Protein AF-A0A8S3K054-F1 (afdb_monomer_lite)

Structure (mmCIF, N/CA/C/O backbone):
data_AF-A0A8S3K054-F1
#
_entry.id   AF-A0A8S3K054-F1
#
loop_
_atom_site.group_PDB
_atom_site.id
_atom_site.type_symbol
_atom_site.label_atom_id
_atom_site.label_alt_id
_atom_site.label_comp_id
_atom_site.label_asym_id
_atom_site.label_entity_id
_atom_site.label_seq_id
_atom_site.pdbx_PDB_ins_code
_atom_site.Cartn_x
_atom_site.Cartn_y
_atom_site.Cartn_z
_atom_site.occupancy
_atom_site.B_iso_or_equiv
_atom_site.auth_seq_id
_atom_site.auth_comp_id
_atom_site.auth_asym_id
_atom_site.auth_atom_id
_atom_site.pdbx_PDB_model_num
ATOM 1 N N . GLU A 1 1 ? 19.000 8.849 -36.269 1.00 40.69 1 GLU A N 1
ATOM 2 C CA . GLU A 1 1 ? 19.300 8.884 -34.824 1.00 40.69 1 GLU A CA 1
ATOM 3 C C . GLU A 1 1 ? 20.360 7.829 -34.541 1.00 40.69 1 GLU A C 1
ATOM 5 O O . GLU A 1 1 ? 20.133 6.663 -34.833 1.00 40.69 1 GLU A O 1
ATOM 10 N N . GLN A 1 2 ? 21.563 8.241 -34.136 1.00 37.66 2 GLN A N 1
ATOM 11 C CA . GLN A 1 2 ? 22.670 7.322 -33.853 1.00 37.66 2 GLN A CA 1
ATOM 12 C C . GLN A 1 2 ? 22.457 6.707 -32.465 1.00 37.66 2 GLN A C 1
ATOM 14 O O . GLN A 1 2 ? 22.445 7.426 -31.469 1.00 37.66 2 GLN A O 1
ATOM 19 N N . GLN A 1 3 ? 22.270 5.387 -32.402 1.00 44.66 3 GLN A N 1
ATOM 20 C CA . GLN A 1 3 ? 22.332 4.636 -31.148 1.00 44.66 3 GLN A CA 1
ATOM 21 C C . GLN A 1 3 ? 23.780 4.642 -30.645 1.00 44.66 3 GLN A C 1
ATOM 23 O O . GLN A 1 3 ? 24.680 4.141 -31.318 1.00 44.66 3 GLN A O 1
ATOM 28 N N . LEU A 1 4 ? 23.997 5.239 -29.474 1.00 41.62 4 LEU A N 1
ATOM 29 C CA . LEU A 1 4 ? 25.263 5.148 -28.749 1.00 41.62 4 LEU A CA 1
ATOM 30 C C . LEU A 1 4 ? 25.490 3.698 -28.267 1.00 41.62 4 LEU A C 1
ATOM 32 O O . LEU A 1 4 ? 24.518 3.027 -27.909 1.00 41.62 4 LEU A O 1
ATOM 36 N N . PRO A 1 5 ? 26.740 3.195 -28.237 1.00 41.44 5 PRO A N 1
ATOM 37 C CA . PRO A 1 5 ? 27.031 1.819 -27.838 1.00 41.44 5 PRO A CA 1
ATOM 38 C C . PRO A 1 5 ? 26.715 1.573 -26.353 1.00 41.44 5 PRO A C 1
ATOM 40 O O . PRO A 1 5 ? 27.110 2.357 -25.490 1.00 41.44 5 PRO A O 1
ATOM 43 N N . LEU A 1 6 ? 26.066 0.440 -26.056 1.00 50.28 6 LEU A N 1
ATOM 44 C CA . LEU A 1 6 ? 25.665 -0.035 -24.716 1.00 50.28 6 LEU A CA 1
ATOM 45 C C . LEU A 1 6 ? 26.801 -0.114 -23.670 1.00 50.28 6 LEU A C 1
ATOM 47 O O . LEU A 1 6 ? 26.528 -0.211 -22.475 1.00 50.28 6 LEU A O 1
ATOM 51 N N . GLU A 1 7 ? 28.066 -0.064 -24.084 1.00 48.53 7 GLU A N 1
ATOM 52 C CA . GLU A 1 7 ? 29.225 -0.273 -23.206 1.00 48.53 7 GLU A CA 1
ATOM 53 C C . GLU A 1 7 ? 29.551 0.927 -22.298 1.00 48.53 7 GLU A C 1
ATOM 55 O O . GLU A 1 7 ? 30.212 0.767 -21.272 1.00 48.53 7 GLU A O 1
ATOM 60 N N . GLN A 1 8 ? 29.066 2.134 -22.610 1.00 49.12 8 GLN A N 1
ATOM 61 C CA . GLN A 1 8 ? 29.479 3.344 -21.883 1.00 49.12 8 GLN A CA 1
ATOM 62 C C . GLN A 1 8 ? 28.831 3.509 -20.494 1.00 49.12 8 GLN A C 1
ATOM 64 O O . GLN A 1 8 ? 29.392 4.202 -19.646 1.00 49.12 8 GLN A O 1
ATOM 69 N N . HIS A 1 9 ? 27.718 2.826 -20.198 1.00 50.69 9 HIS A N 1
ATOM 70 C CA . HIS A 1 9 ? 27.023 2.958 -18.905 1.00 50.69 9 HIS A CA 1
ATOM 71 C C . HIS A 1 9 ? 27.482 1.966 -17.819 1.00 50.69 9 HIS A C 1
ATOM 73 O O . HIS A 1 9 ? 27.098 2.111 -16.656 1.00 50.69 9 HIS A O 1
ATOM 79 N N . GLN A 1 10 ? 28.322 0.975 -18.147 1.00 52.91 10 GLN A N 1
ATOM 80 C CA . GLN A 1 10 ? 28.737 -0.067 -17.191 1.00 52.91 10 GLN A CA 1
ATOM 81 C C . GLN A 1 10 ? 29.781 0.411 -16.166 1.00 52.91 10 GLN A C 1
ATOM 83 O O . GLN A 1 10 ? 29.907 -0.179 -15.090 1.00 52.91 10 GLN A O 1
ATOM 88 N N . ASN A 1 11 ? 30.491 1.504 -16.468 1.00 58.66 11 ASN A N 1
ATOM 89 C CA . ASN A 1 11 ? 31.535 2.077 -15.609 1.00 58.66 11 ASN A CA 1
ATOM 90 C C . ASN A 1 11 ? 31.065 3.262 -14.752 1.00 58.66 11 ASN A C 1
ATOM 92 O O . ASN A 1 11 ? 31.847 3.834 -13.991 1.00 58.66 11 ASN A O 1
ATOM 96 N N . GLU A 1 12 ? 29.793 3.644 -14.845 1.00 67.50 12 GLU A N 1
ATOM 97 C CA . GLU A 1 12 ? 29.246 4.692 -13.990 1.00 67.50 12 GLU A CA 1
ATOM 98 C C . GLU A 1 12 ? 29.154 4.206 -12.542 1.00 67.50 12 GLU A C 1
ATOM 100 O O . GLU A 1 12 ? 28.719 3.087 -12.268 1.00 67.50 12 GLU A O 1
ATOM 105 N N . LYS A 1 13 ? 29.542 5.056 -11.589 1.00 66.31 13 LYS A N 1
ATOM 106 C CA . LYS A 1 13 ? 29.351 4.778 -10.163 1.00 66.31 13 LYS A CA 1
ATOM 107 C C . LYS A 1 13 ? 27.927 5.152 -9.748 1.00 66.31 13 LYS A C 1
ATOM 109 O O . LYS A 1 13 ? 27.384 6.161 -10.191 1.00 66.31 13 LYS A O 1
ATOM 114 N N . CYS A 1 14 ? 27.302 4.339 -8.902 1.00 72.75 14 CYS A N 1
ATOM 115 C CA . CYS A 1 14 ? 26.023 4.667 -8.284 1.00 72.75 14 CYS A CA 1
ATOM 116 C C . CYS A 1 14 ? 26.195 5.767 -7.219 1.00 72.75 14 CYS A C 1
ATOM 118 O O . CYS A 1 14 ? 27.316 6.123 -6.853 1.00 72.75 14 CYS A O 1
ATOM 120 N N . GLY A 1 15 ? 25.084 6.259 -6.658 1.00 63.34 15 GLY A N 1
ATOM 121 C CA . GLY A 1 15 ? 25.093 7.257 -5.574 1.00 63.34 15 GLY A CA 1
ATOM 122 C C . GLY A 1 15 ? 25.826 6.826 -4.292 1.00 63.34 15 GLY A C 1
ATOM 123 O O . GLY A 1 15 ? 26.066 7.655 -3.425 1.00 63.34 15 GLY A O 1
ATOM 124 N N . TYR A 1 16 ? 26.227 5.553 -4.189 1.00 59.91 16 TYR A N 1
ATOM 125 C CA . TYR A 1 16 ? 27.044 4.998 -3.103 1.00 59.91 16 TYR A CA 1
ATOM 126 C C . TYR A 1 16 ? 28.516 4.775 -3.503 1.00 59.91 16 TYR A C 1
ATOM 128 O O . TYR A 1 16 ? 29.249 4.075 -2.808 1.00 59.91 16 TYR A O 1
ATOM 136 N N . GLY A 1 17 ? 28.958 5.308 -4.649 1.00 58.91 17 GLY A N 1
ATOM 137 C CA . GLY A 1 17 ? 30.354 5.254 -5.099 1.00 58.91 17 GLY A CA 1
ATOM 138 C C . GLY A 1 17 ? 30.834 3.893 -5.621 1.00 58.91 17 GLY A C 1
ATOM 139 O O . GLY A 1 17 ? 32.017 3.746 -5.931 1.00 58.91 17 GLY A O 1
ATOM 140 N N . ARG A 1 18 ? 29.941 2.905 -5.743 1.00 63.09 18 ARG A N 1
ATOM 141 C CA . ARG A 1 18 ? 30.231 1.570 -6.294 1.00 63.09 18 ARG A CA 1
ATOM 142 C C . ARG A 1 18 ? 29.881 1.517 -7.779 1.00 63.09 18 ARG A C 1
ATOM 144 O O . ARG A 1 18 ? 29.013 2.267 -8.214 1.00 63.09 18 ARG A O 1
ATOM 151 N N . LEU A 1 19 ? 30.537 0.659 -8.557 1.00 67.94 19 LEU A N 1
ATOM 152 C CA . LEU A 1 19 ? 30.241 0.521 -9.988 1.00 67.94 19 LEU A CA 1
ATOM 153 C C . LEU A 1 19 ? 28.791 0.053 -10.182 1.00 67.94 19 LEU A C 1
ATOM 155 O O . LEU A 1 19 ? 28.319 -0.838 -9.481 1.00 67.94 19 LEU A O 1
ATOM 159 N N . LYS A 1 20 ? 28.057 0.640 -11.130 1.00 63.22 20 LYS A N 1
ATOM 160 C CA . LYS A 1 20 ? 26.691 0.194 -11.441 1.00 63.22 20 LYS A CA 1
ATOM 161 C C . LYS A 1 20 ? 26.678 -1.276 -11.862 1.00 63.22 20 LYS A C 1
ATOM 163 O O . LYS A 1 20 ? 25.784 -1.999 -11.440 1.00 63.22 20 LYS A O 1
ATOM 168 N N . SER A 1 21 ? 27.710 -1.730 -12.573 1.00 61.38 21 SER A N 1
ATOM 169 C CA . SER A 1 21 ? 27.923 -3.138 -12.930 1.00 61.38 21 SER A CA 1
ATOM 170 C C . SER A 1 21 ? 28.140 -4.073 -11.734 1.00 61.38 21 SER A C 1
ATOM 172 O O . SER A 1 21 ? 27.861 -5.260 -11.841 1.00 61.38 21 SER A O 1
ATOM 174 N N . SER A 1 22 ? 28.581 -3.578 -10.568 1.00 58.59 22 SER A N 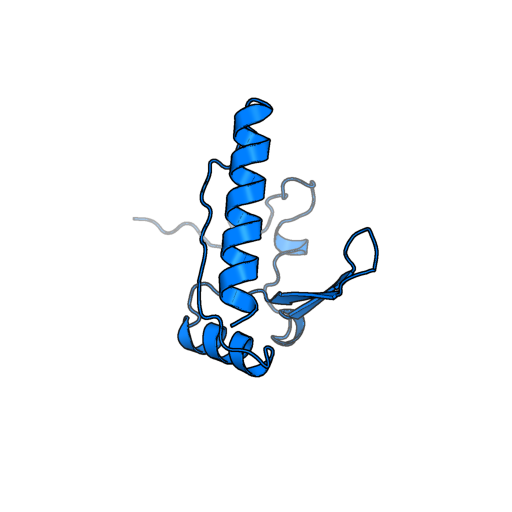1
ATOM 175 C CA . SER A 1 22 ? 28.779 -4.428 -9.382 1.00 58.59 22 SER A CA 1
ATOM 176 C C . SER A 1 22 ? 27.491 -4.705 -8.601 1.00 58.59 22 SER A C 1
ATOM 178 O O . SER A 1 22 ? 27.507 -5.494 -7.657 1.00 58.59 22 SER A O 1
ATOM 180 N N . HIS A 1 23 ? 26.383 -4.046 -8.959 1.00 57.22 23 HIS A N 1
ATOM 181 C CA . HIS A 1 23 ? 25.057 -4.251 -8.359 1.00 57.22 23 HIS A CA 1
ATOM 182 C C . HIS A 1 23 ? 23.927 -4.323 -9.391 1.00 57.22 23 HIS A C 1
ATOM 184 O O . HIS A 1 23 ? 22.759 -4.420 -9.003 1.00 57.22 23 HIS A O 1
ATOM 190 N N . SER A 1 24 ? 24.234 -4.256 -10.689 1.00 55.78 24 SER A N 1
ATOM 191 C CA . SER A 1 24 ? 23.264 -4.612 -11.711 1.00 55.78 24 SER A CA 1
ATOM 192 C C . SER A 1 24 ? 23.022 -6.111 -11.575 1.00 55.78 24 SER A C 1
ATOM 194 O O . SER A 1 24 ? 23.932 -6.931 -11.611 1.00 55.78 24 SER A O 1
ATOM 196 N N . TYR A 1 25 ? 21.765 -6.480 -11.355 1.00 56.59 25 TYR A N 1
ATOM 197 C CA . TYR A 1 25 ? 21.332 -7.874 -11.229 1.00 56.59 25 TYR A CA 1
ATOM 198 C C . TYR A 1 25 ? 21.267 -8.564 -12.607 1.00 56.59 25 TYR A C 1
ATOM 200 O O . TYR A 1 25 ? 20.466 -9.474 -12.815 1.00 56.59 25 TYR A O 1
ATOM 208 N N . GLU A 1 26 ? 22.065 -8.108 -13.574 1.00 51.91 26 GLU A N 1
ATOM 209 C CA . GLU A 1 26 ? 22.145 -8.722 -14.894 1.00 51.91 26 GLU A CA 1
ATOM 210 C C . GLU A 1 26 ? 22.812 -10.096 -14.742 1.00 51.91 26 GLU A C 1
ATOM 212 O O . GLU A 1 26 ? 24.001 -10.197 -14.458 1.00 51.91 26 GLU A O 1
ATOM 217 N N . GLY A 1 27 ? 22.017 -11.164 -14.869 1.00 53.22 27 GLY A N 1
ATOM 218 C CA . GLY A 1 27 ? 22.499 -12.550 -14.841 1.00 53.22 27 GLY A CA 1
ATOM 219 C C . GLY A 1 27 ? 22.273 -13.335 -13.542 1.00 53.22 27 GLY A C 1
ATOM 220 O O . GLY A 1 27 ? 22.697 -14.486 -13.468 1.00 53.22 27 GLY A O 1
ATOM 221 N N . GLN A 1 28 ? 21.593 -12.781 -12.529 1.00 53.97 28 GLN A N 1
ATOM 222 C CA . GLN A 1 28 ? 21.210 -13.559 -11.336 1.00 53.97 28 GLN A CA 1
ATOM 223 C C . GLN A 1 28 ? 20.056 -14.538 -11.657 1.00 53.97 28 GLN A C 1
ATOM 225 O O . GLN A 1 28 ? 19.164 -14.206 -12.446 1.00 53.97 28 GLN A O 1
ATOM 230 N N . PRO A 1 29 ? 20.030 -15.746 -11.058 1.00 52.16 29 PRO A N 1
ATOM 231 C CA . PRO A 1 29 ? 18.937 -16.694 -11.249 1.00 52.16 29 PRO A CA 1
ATOM 232 C C . PRO A 1 29 ? 17.605 -16.096 -10.770 1.00 52.16 29 PRO A C 1
ATOM 234 O O . PRO A 1 29 ? 17.544 -15.421 -9.742 1.00 52.16 29 PRO A O 1
ATOM 237 N N . LYS A 1 30 ? 16.515 -16.388 -11.498 1.00 53.88 30 LYS A N 1
ATOM 238 C CA . LYS A 1 30 ? 15.154 -15.855 -11.257 1.00 53.88 30 LYS A CA 1
ATOM 239 C C . LYS A 1 30 ? 14.649 -16.011 -9.810 1.00 53.88 30 LYS A C 1
ATOM 241 O O . LYS A 1 30 ? 13.739 -15.295 -9.406 1.00 53.88 30 LYS A O 1
ATOM 246 N N . SER A 1 31 ? 15.228 -16.926 -9.031 1.00 50.28 31 SER A N 1
ATOM 247 C CA . SER A 1 31 ? 14.861 -17.220 -7.643 1.00 50.28 31 SER A CA 1
ATOM 248 C C . SER A 1 31 ? 15.259 -16.147 -6.619 1.00 50.28 31 SER A C 1
ATOM 250 O O . SER A 1 31 ? 14.829 -16.244 -5.475 1.00 50.28 31 SER A O 1
ATOM 252 N N . GLN A 1 32 ? 16.037 -15.121 -6.989 1.00 56.06 32 GLN A N 1
ATOM 253 C CA . GLN A 1 32 ? 16.446 -14.043 -6.067 1.00 56.06 32 GLN A CA 1
ATOM 254 C C . GLN A 1 32 ? 15.491 -12.836 -6.011 1.00 56.06 32 GLN A C 1
ATOM 256 O O . GLN A 1 32 ? 15.774 -11.854 -5.329 1.00 56.06 32 GLN A O 1
ATOM 261 N N . ASN A 1 33 ? 14.351 -12.887 -6.704 1.00 60.41 33 ASN A N 1
ATOM 262 C CA . ASN A 1 33 ? 13.385 -11.780 -6.747 1.00 60.41 33 ASN A CA 1
ATOM 263 C C . ASN A 1 33 ? 12.379 -11.767 -5.580 1.00 60.41 33 ASN A C 1
ATOM 265 O O . ASN A 1 33 ? 11.466 -10.943 -5.568 1.00 60.41 33 ASN A O 1
ATOM 269 N N . PHE A 1 34 ? 12.540 -12.662 -4.606 1.00 57.44 34 PHE A N 1
ATOM 270 C CA . PHE A 1 34 ? 11.693 -12.788 -3.422 1.00 57.44 34 PHE A CA 1
ATOM 271 C C . PHE A 1 34 ? 12.555 -12.720 -2.160 1.00 57.44 34 PHE A C 1
ATOM 273 O O . PHE A 1 34 ? 13.633 -13.315 -2.107 1.00 57.44 34 PHE A O 1
ATOM 280 N N . GLY A 1 35 ? 12.064 -12.029 -1.134 1.00 62.75 35 GLY A N 1
ATOM 281 C CA . GLY A 1 35 ? 12.681 -12.057 0.183 1.00 62.75 35 GLY A CA 1
ATOM 282 C C . GLY A 1 35 ? 11.710 -11.702 1.304 1.00 62.75 35 GLY A C 1
ATOM 283 O O . GLY A 1 35 ? 10.559 -11.317 1.086 1.00 62.75 35 GLY A O 1
ATOM 284 N N . ILE A 1 36 ? 12.208 -11.848 2.528 1.00 62.78 36 ILE A N 1
ATOM 285 C CA . ILE A 1 36 ? 11.480 -11.587 3.768 1.00 62.78 36 ILE A CA 1
ATOM 286 C C . ILE A 1 36 ? 12.334 -10.642 4.612 1.00 62.78 36 ILE A C 1
ATOM 288 O O . ILE A 1 36 ? 13.526 -10.891 4.794 1.00 62.78 36 ILE A O 1
ATOM 292 N N . PHE A 1 37 ? 11.725 -9.580 5.133 1.00 63.16 37 PHE A N 1
ATOM 293 C CA . PHE A 1 37 ? 12.347 -8.701 6.121 1.00 63.16 37 PHE A CA 1
ATOM 294 C C . PHE A 1 37 ? 11.527 -8.691 7.413 1.00 63.16 37 PHE A C 1
ATOM 296 O O . PHE A 1 37 ? 10.297 -8.789 7.390 1.00 63.16 37 PHE A O 1
ATOM 303 N N . TYR A 1 38 ? 12.226 -8.542 8.536 1.00 53.81 38 TYR A 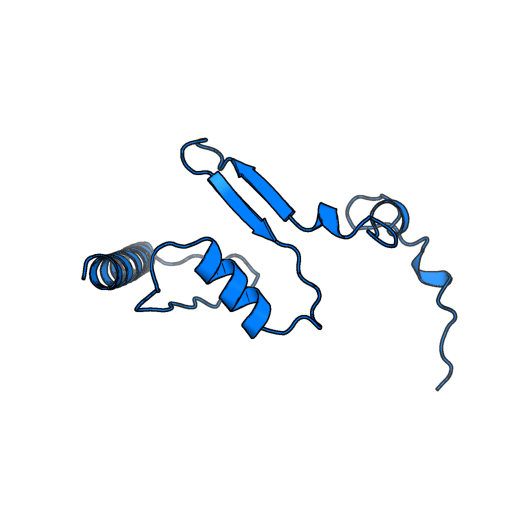N 1
ATOM 304 C CA . TYR A 1 38 ? 11.621 -8.209 9.820 1.00 53.81 38 TYR A CA 1
ATOM 305 C C . TYR A 1 38 ? 11.509 -6.689 9.918 1.00 53.81 38 TYR A C 1
ATOM 307 O O . TYR A 1 38 ? 12.458 -5.971 9.589 1.00 53.81 38 TYR A O 1
ATOM 315 N N . ASN A 1 39 ? 10.352 -6.192 10.352 1.00 60.09 39 ASN A N 1
ATOM 316 C CA . ASN A 1 39 ? 10.230 -4.786 10.727 1.00 60.09 39 ASN A CA 1
ATOM 317 C C . ASN A 1 39 ? 11.096 -4.498 11.973 1.00 60.09 39 ASN A C 1
ATOM 319 O O . ASN A 1 39 ? 11.505 -5.421 12.674 1.00 60.09 39 ASN A O 1
ATOM 323 N N . GLN A 1 40 ? 11.379 -3.218 12.249 1.00 56.44 40 GLN A N 1
ATOM 324 C CA . GLN A 1 40 ? 12.246 -2.774 13.360 1.00 56.44 40 GLN A CA 1
ATOM 325 C C . GLN A 1 40 ? 11.842 -3.299 14.747 1.00 56.44 40 GLN A C 1
ATOM 327 O O . GLN A 1 40 ? 12.673 -3.324 15.648 1.00 56.44 40 GLN A O 1
ATOM 332 N N . ASP A 1 41 ? 10.583 -3.686 14.926 1.00 62.19 41 ASP A N 1
ATOM 333 C CA . ASP A 1 41 ? 10.022 -4.204 16.170 1.00 62.19 41 ASP A CA 1
ATOM 334 C C . ASP A 1 41 ? 9.890 -5.739 16.188 1.00 62.19 41 ASP A C 1
ATOM 336 O O . ASP A 1 41 ? 9.329 -6.283 17.134 1.00 62.19 41 ASP A O 1
ATOM 340 N N . GLU A 1 42 ? 10.352 -6.428 15.132 1.00 58.56 42 GLU A N 1
ATOM 341 C CA . GLU A 1 42 ? 10.285 -7.884 14.896 1.00 58.56 42 GLU A CA 1
ATOM 342 C C . GLU A 1 42 ? 8.882 -8.513 15.020 1.00 58.56 42 GLU A C 1
ATOM 344 O O . GLU A 1 42 ? 8.715 -9.725 14.886 1.00 58.56 42 GLU A O 1
ATOM 349 N N . SER A 1 43 ? 7.841 -7.700 15.210 1.00 67.31 43 SER A N 1
ATOM 350 C CA . SER A 1 43 ? 6.491 -8.170 15.524 1.00 67.31 43 SER A CA 1
ATOM 351 C C . SER A 1 43 ? 5.737 -8.663 14.288 1.00 67.31 43 SER A C 1
ATOM 353 O O . SER A 1 43 ? 4.749 -9.394 14.400 1.00 67.31 43 SER A O 1
ATOM 355 N N . ARG A 1 44 ? 6.186 -8.257 13.091 1.00 69.88 44 ARG A N 1
ATOM 356 C CA . ARG A 1 44 ? 5.543 -8.573 11.811 1.00 69.88 44 ARG A CA 1
ATOM 357 C C . ARG A 1 44 ? 6.570 -8.887 10.728 1.00 69.88 44 ARG A C 1
ATOM 359 O O . ARG A 1 44 ? 7.459 -8.085 10.438 1.00 69.88 44 ARG A O 1
ATOM 366 N N . LEU A 1 45 ? 6.391 -10.050 10.106 1.00 79.50 45 LEU A N 1
ATOM 367 C CA . LEU A 1 45 ? 7.094 -10.455 8.893 1.00 79.50 45 LEU A CA 1
ATOM 368 C C . LEU A 1 45 ? 6.487 -9.731 7.690 1.00 79.50 45 LEU A C 1
ATOM 370 O O . LEU A 1 45 ? 5.298 -9.888 7.410 1.00 79.50 45 LEU A O 1
ATOM 374 N N . THR A 1 46 ? 7.311 -8.987 6.955 1.00 79.50 46 THR A N 1
ATOM 375 C CA . THR A 1 46 ? 6.900 -8.327 5.712 1.00 79.50 46 THR A CA 1
ATOM 376 C C . THR A 1 46 ? 7.553 -9.037 4.527 1.00 79.50 46 THR A C 1
ATOM 378 O O . THR A 1 46 ? 8.779 -9.156 4.452 1.00 79.50 46 THR A O 1
ATOM 381 N N . LYS A 1 47 ? 6.733 -9.521 3.587 1.00 83.38 47 LYS A N 1
ATOM 382 C CA . LYS A 1 47 ? 7.190 -10.131 2.328 1.00 83.38 47 LYS A CA 1
ATOM 383 C C . LYS A 1 47 ? 7.324 -9.052 1.257 1.00 83.38 47 LYS A C 1
ATOM 385 O O . LYS A 1 47 ? 6.494 -8.149 1.185 1.00 83.38 47 LYS A O 1
ATOM 390 N N . PHE A 1 48 ? 8.335 -9.163 0.403 1.00 85.31 48 PHE A N 1
ATOM 391 C CA . PHE A 1 48 ? 8.490 -8.287 -0.756 1.00 85.31 48 PHE A CA 1
ATOM 392 C C . PHE A 1 48 ? 8.864 -9.098 -1.994 1.00 85.31 48 PHE A C 1
ATOM 394 O O . PHE A 1 48 ? 9.507 -10.147 -1.910 1.00 85.31 48 PHE A O 1
ATOM 401 N N . ILE A 1 49 ? 8.455 -8.588 -3.153 1.00 84.12 49 ILE A N 1
ATOM 402 C CA . ILE A 1 49 ? 8.741 -9.187 -4.452 1.00 84.12 49 ILE A CA 1
ATOM 403 C C . ILE A 1 49 ? 9.233 -8.077 -5.374 1.00 84.12 49 ILE A C 1
ATOM 405 O O . ILE A 1 49 ? 8.638 -7.000 -5.447 1.00 84.12 49 ILE A O 1
ATOM 409 N N . ARG A 1 50 ? 10.333 -8.339 -6.076 1.00 82.50 50 ARG A N 1
ATOM 410 C CA . ARG A 1 50 ? 10.819 -7.488 -7.158 1.00 82.50 50 ARG A CA 1
ATOM 411 C C . ARG A 1 50 ? 10.254 -8.002 -8.476 1.00 82.50 50 ARG A C 1
ATOM 413 O O . ARG A 1 50 ? 10.545 -9.127 -8.872 1.00 82.50 50 ARG A O 1
ATOM 420 N N . CYS A 1 51 ? 9.495 -7.162 -9.167 1.00 80.00 51 CYS A N 1
ATOM 421 C CA . CYS A 1 51 ? 8.847 -7.517 -10.428 1.00 80.00 51 CYS A CA 1
ATOM 422 C C . CYS A 1 51 ? 9.465 -6.747 -11.598 1.00 80.00 51 CYS A C 1
ATOM 424 O O . CYS A 1 51 ? 9.911 -5.609 -11.429 1.00 80.00 51 CYS A O 1
ATOM 426 N N . ASP A 1 52 ? 9.478 -7.362 -12.780 1.00 82.81 52 ASP A N 1
ATOM 427 C CA . ASP A 1 52 ? 9.756 -6.650 -14.029 1.00 82.81 52 ASP A CA 1
ATOM 428 C C . ASP A 1 52 ? 8.527 -5.812 -14.419 1.00 82.81 52 ASP A C 1
ATOM 430 O O . ASP A 1 52 ? 7.390 -6.211 -14.169 1.00 82.81 52 ASP A O 1
ATOM 434 N N . LEU A 1 53 ? 8.746 -4.653 -15.044 1.00 82.44 53 LEU A N 1
ATOM 435 C CA . LEU A 1 53 ? 7.674 -3.771 -15.521 1.00 82.44 53 LEU A CA 1
ATOM 436 C C . LEU A 1 53 ? 6.815 -4.408 -16.623 1.00 82.44 53 LEU A C 1
ATOM 438 O O . LEU A 1 53 ? 5.718 -3.929 -16.893 1.00 82.44 53 LEU A O 1
ATOM 442 N N . ARG A 1 54 ? 7.324 -5.452 -17.283 1.00 86.88 54 ARG A N 1
ATOM 443 C CA . ARG A 1 54 ? 6.626 -6.203 -18.333 1.00 86.88 54 ARG A CA 1
ATOM 444 C C . ARG A 1 54 ? 5.743 -7.320 -17.785 1.00 86.88 54 ARG A C 1
ATOM 446 O O . ARG A 1 54 ? 5.036 -7.948 -18.567 1.00 86.88 54 ARG A O 1
ATOM 453 N N . GLU A 1 55 ? 5.817 -7.610 -16.486 1.00 86.44 55 GLU A N 1
ATOM 454 C CA . GLU A 1 55 ? 4.948 -8.619 -15.889 1.00 86.44 55 GLU A CA 1
ATOM 455 C C . GLU A 1 55 ? 3.494 -8.143 -15.870 1.00 86.44 55 GLU A C 1
ATOM 457 O O . GLU A 1 55 ? 3.185 -6.997 -15.548 1.00 86.44 55 GLU A O 1
ATOM 462 N N . GLU A 1 56 ? 2.595 -9.061 -16.206 1.00 91.50 56 GLU A N 1
ATOM 463 C CA . GLU A 1 56 ? 1.156 -8.818 -16.224 1.00 91.50 56 GLU A CA 1
ATOM 464 C C . GLU A 1 56 ? 0.620 -8.682 -14.793 1.00 91.50 56 GLU A C 1
ATOM 466 O O . GLU A 1 56 ? 0.931 -9.491 -13.909 1.00 91.50 56 GLU A O 1
ATOM 471 N N . ALA A 1 57 ? -0.227 -7.677 -14.563 1.00 90.75 57 ALA A N 1
ATOM 472 C CA . ALA A 1 57 ? -0.783 -7.388 -13.244 1.00 90.75 57 ALA A CA 1
ATOM 473 C C . ALA A 1 57 ? -1.605 -8.563 -12.685 1.00 90.75 57 ALA A C 1
ATOM 475 O O . ALA A 1 57 ? -1.606 -8.799 -11.478 1.00 90.75 57 ALA A O 1
ATOM 476 N N . GLU A 1 58 ? -2.251 -9.346 -13.549 1.00 93.38 58 GLU A N 1
ATOM 477 C CA . GLU A 1 58 ? -3.037 -10.528 -13.198 1.00 93.38 58 GLU A CA 1
ATOM 478 C C . GLU A 1 58 ? -2.191 -11.599 -12.503 1.00 93.38 58 GLU A C 1
ATOM 480 O O . GLU A 1 58 ? -2.652 -12.232 -11.550 1.00 93.38 58 GLU A O 1
ATOM 485 N N . LYS A 1 59 ? -0.936 -11.783 -12.933 1.00 88.88 59 LYS A N 1
ATOM 486 C CA . LYS A 1 59 ? -0.012 -12.737 -12.300 1.00 88.88 59 LYS A CA 1
ATOM 487 C C . LYS A 1 59 ? 0.359 -12.283 -10.893 1.00 88.88 59 LYS A C 1
ATOM 489 O O . LYS A 1 59 ? 0.369 -13.098 -9.973 1.00 88.88 59 LYS A O 1
ATOM 494 N N . LEU A 1 60 ? 0.615 -10.985 -10.719 1.00 89.44 60 LEU A N 1
ATOM 495 C CA . LEU A 1 60 ? 0.911 -10.390 -9.412 1.00 89.44 60 LEU A CA 1
ATOM 496 C C . LEU A 1 60 ? -0.295 -10.471 -8.478 1.00 89.44 60 LEU A C 1
ATOM 498 O O . LEU A 1 60 ? -0.157 -10.833 -7.314 1.00 89.44 60 LEU A O 1
ATOM 502 N N . TYR A 1 61 ? -1.486 -10.187 -8.998 1.00 89.75 61 TYR A N 1
ATOM 503 C CA . TYR A 1 61 ? -2.723 -10.297 -8.240 1.00 89.75 61 TYR A CA 1
ATOM 504 C C . TYR A 1 61 ? -2.978 -11.727 -7.769 1.00 89.75 61 TYR A C 1
ATOM 506 O O . TYR A 1 61 ? -3.294 -11.940 -6.600 1.00 89.75 61 TYR A O 1
ATOM 514 N N . LYS A 1 62 ? -2.797 -12.709 -8.660 1.00 89.88 62 LYS A N 1
ATOM 515 C CA . LYS A 1 62 ? -2.929 -14.123 -8.312 1.00 89.88 62 LYS A CA 1
ATOM 516 C C . LYS A 1 62 ? -1.938 -14.523 -7.223 1.00 89.88 62 LYS A C 1
ATOM 518 O O . LYS A 1 62 ? -2.334 -15.163 -6.263 1.00 89.88 62 LYS A O 1
ATOM 523 N N . LEU A 1 63 ? -0.689 -14.072 -7.321 1.00 88.25 63 LEU A N 1
ATOM 524 C CA . LEU A 1 63 ? 0.327 -14.328 -6.301 1.00 88.25 63 LEU A CA 1
ATOM 525 C C . LEU A 1 63 ? -0.055 -13.749 -4.928 1.00 88.25 63 LEU A C 1
ATOM 527 O O . LEU A 1 63 ? 0.135 -14.409 -3.912 1.00 88.25 63 LEU A O 1
ATOM 531 N N . ILE A 1 64 ? -0.626 -12.540 -4.892 1.00 88.56 64 ILE A N 1
ATOM 532 C CA . ILE A 1 64 ? -1.129 -11.926 -3.653 1.00 88.56 64 ILE A CA 1
ATOM 533 C C . ILE A 1 64 ? -2.329 -12.709 -3.100 1.00 88.56 64 ILE A C 1
ATOM 535 O O . ILE A 1 64 ? -2.417 -12.903 -1.891 1.00 88.56 64 ILE A O 1
ATOM 539 N N . GLN A 1 65 ? -3.246 -13.165 -3.959 1.00 88.19 65 GLN A N 1
ATOM 540 C CA . GLN A 1 65 ? -4.373 -14.001 -3.533 1.00 88.19 65 GLN A CA 1
ATOM 541 C C . GLN A 1 65 ? -3.933 -15.371 -3.013 1.00 88.19 65 GLN A C 1
ATOM 543 O O . GLN A 1 65 ? -4.494 -15.840 -2.034 1.00 88.19 65 GLN A O 1
ATOM 548 N N . ASP A 1 66 ? -2.952 -16.008 -3.648 1.00 87.88 66 ASP A N 1
ATOM 549 C CA . ASP A 1 66 ? -2.462 -17.321 -3.224 1.00 87.88 66 ASP A CA 1
ATOM 550 C C . ASP A 1 66 ? -1.777 -17.237 -1.840 1.00 87.88 66 ASP A C 1
ATOM 552 O O . ASP A 1 66 ? -1.816 -18.198 -1.072 1.00 87.88 66 ASP A O 1
ATOM 556 N N . ASP A 1 67 ? -1.185 -16.083 -1.495 1.00 84.69 67 ASP A N 1
ATOM 557 C CA . ASP A 1 67 ? -0.561 -15.833 -0.185 1.00 84.69 67 ASP A CA 1
ATOM 558 C C . ASP A 1 67 ? -1.550 -15.346 0.891 1.00 84.69 67 ASP A C 1
ATOM 560 O O . ASP A 1 67 ? -1.360 -15.606 2.082 1.00 84.69 67 ASP A O 1
ATOM 564 N N . SER A 1 68 ? -2.607 -14.635 0.489 1.00 81.81 68 SER A N 1
ATOM 565 C CA . SER A 1 68 ? -3.623 -14.085 1.388 1.00 81.81 68 SER A CA 1
ATOM 566 C C . SER A 1 68 ? -4.861 -14.972 1.438 1.00 81.81 68 SER A C 1
ATOM 568 O O . SER A 1 68 ? -5.597 -15.100 0.466 1.00 81.81 68 SER A O 1
ATOM 570 N N . SER A 1 69 ? -5.200 -15.483 2.621 1.00 71.38 69 SER A N 1
ATOM 571 C CA . SER A 1 69 ? -6.439 -16.247 2.821 1.00 71.38 69 SER A CA 1
ATOM 572 C C . SER A 1 69 ? -7.721 -15.419 2.644 1.00 71.38 69 SER A C 1
ATOM 574 O O . SER A 1 69 ? -8.814 -15.985 2.594 1.00 71.38 69 SER A O 1
ATOM 576 N N . GLN A 1 70 ? -7.614 -14.089 2.556 1.00 78.44 70 GLN A N 1
ATOM 577 C CA . GLN A 1 70 ? -8.752 -13.178 2.479 1.00 78.44 70 GLN A CA 1
ATOM 578 C C . GLN A 1 70 ? -8.690 -12.286 1.240 1.00 78.44 70 GLN A C 1
ATOM 580 O O . GLN A 1 70 ? -7.665 -11.676 0.921 1.00 78.44 70 GLN A O 1
ATOM 585 N N . LYS A 1 71 ? -9.836 -12.162 0.565 1.00 83.38 71 LYS A N 1
ATOM 586 C CA . LYS A 1 71 ? -10.037 -11.205 -0.524 1.00 83.38 71 LYS A CA 1
ATOM 587 C C . LYS A 1 71 ? -10.340 -9.828 0.063 1.00 83.38 71 LYS A C 1
ATOM 589 O O . LYS A 1 71 ? -11.334 -9.662 0.767 1.00 83.38 71 LYS A O 1
ATOM 594 N N . SER A 1 72 ? -9.528 -8.829 -0.271 1.00 86.81 72 SER A N 1
ATOM 595 C CA . SER A 1 72 ? -9.781 -7.445 0.137 1.00 86.81 72 SER A CA 1
ATOM 596 C C . SER A 1 72 ? -11.105 -6.932 -0.439 1.00 86.81 72 SER A C 1
ATOM 598 O O . SER A 1 72 ? -11.379 -7.076 -1.632 1.00 86.81 72 SER A O 1
ATOM 600 N N . ARG A 1 73 ? -11.917 -6.302 0.414 1.00 88.88 73 ARG A N 1
ATOM 601 C CA . ARG A 1 73 ? -13.197 -5.669 0.042 1.00 88.88 73 ARG A CA 1
ATOM 602 C C . ARG A 1 73 ? -13.044 -4.190 -0.313 1.00 88.88 73 ARG A C 1
ATOM 604 O O . ARG A 1 73 ? -13.918 -3.617 -0.954 1.00 88.88 73 ARG A O 1
ATOM 611 N N . LEU A 1 74 ? -11.932 -3.590 0.107 1.00 90.69 74 LEU A N 1
ATOM 612 C CA . LEU A 1 74 ? -11.581 -2.193 -0.102 1.00 90.69 74 LEU A CA 1
ATOM 613 C C . LEU A 1 74 ? -10.097 -2.100 -0.468 1.00 90.69 74 LEU A C 1
ATOM 615 O O . LEU A 1 74 ? -9.263 -2.761 0.149 1.00 90.69 74 LEU A O 1
ATOM 619 N N . ILE A 1 75 ? -9.782 -1.264 -1.454 1.00 91.62 75 ILE A N 1
ATOM 620 C CA . ILE A 1 75 ? -8.412 -0.893 -1.816 1.00 91.62 75 ILE A CA 1
ATOM 621 C C . ILE A 1 75 ? -8.292 0.613 -1.598 1.00 91.62 75 ILE A C 1
ATOM 623 O O . ILE A 1 75 ? -9.024 1.387 -2.211 1.00 91.62 75 ILE A O 1
ATOM 627 N N . ILE A 1 76 ? -7.376 1.021 -0.721 1.00 94.19 76 ILE A N 1
ATOM 628 C CA . ILE A 1 76 ? -7.061 2.429 -0.465 1.00 94.19 76 ILE A CA 1
ATOM 629 C C . ILE A 1 76 ? -5.701 2.710 -1.095 1.00 94.19 76 ILE A C 1
ATOM 631 O O . ILE A 1 76 ? -4.720 2.049 -0.761 1.00 94.19 76 ILE A O 1
ATOM 635 N N . SER A 1 77 ? -5.639 3.689 -1.997 1.00 94.88 77 SER A N 1
ATOM 636 C CA . SER A 1 77 ? -4.382 4.144 -2.588 1.00 94.88 77 SER A CA 1
ATOM 637 C C . SER A 1 77 ? -4.104 5.585 -2.179 1.00 94.88 77 SER A C 1
ATOM 639 O O . SER A 1 77 ? -4.907 6.478 -2.448 1.00 94.88 77 SER A O 1
ATOM 641 N N . ILE A 1 78 ? -2.989 5.795 -1.480 1.00 92.19 78 ILE A N 1
ATOM 642 C CA . ILE A 1 78 ? -2.572 7.100 -0.965 1.00 92.19 78 ILE A CA 1
ATOM 643 C C . ILE A 1 78 ? -1.392 7.574 -1.810 1.00 92.19 78 ILE A C 1
ATOM 645 O O . ILE A 1 78 ? -0.331 6.952 -1.809 1.00 92.19 78 ILE A O 1
ATOM 649 N N . TYR A 1 79 ? -1.580 8.685 -2.521 1.00 93.62 79 TYR A N 1
ATOM 650 C CA . TYR A 1 79 ? -0.556 9.310 -3.356 1.00 93.62 79 TYR A CA 1
ATOM 651 C C . TYR A 1 79 ? -0.106 10.639 -2.748 1.00 93.62 79 TYR A C 1
ATOM 653 O O . TYR A 1 79 ? -0.899 11.364 -2.151 1.00 93.62 79 TYR A O 1
ATOM 661 N N . GLY A 1 80 ? 1.167 10.977 -2.934 1.00 92.88 80 GLY A N 1
ATOM 662 C CA . GLY A 1 80 ? 1.757 12.215 -2.437 1.00 92.88 80 GLY A CA 1
ATOM 663 C C . GLY A 1 80 ? 3.045 12.568 -3.173 1.00 92.88 80 GLY A C 1
ATOM 664 O O . GLY A 1 80 ? 3.491 11.847 -4.067 1.00 92.88 80 GLY A O 1
ATOM 665 N N . GLY A 1 81 ? 3.645 13.699 -2.807 1.0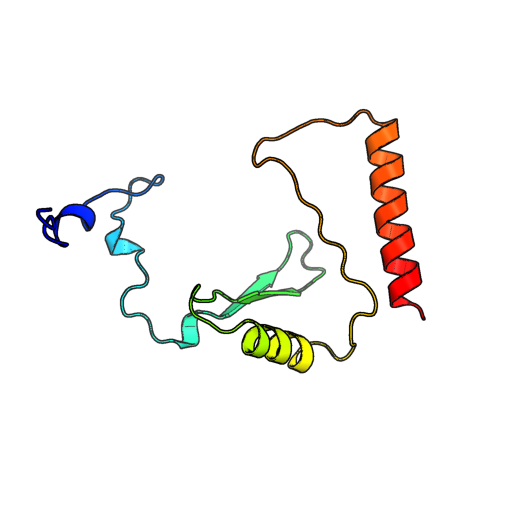0 92.62 81 GLY A N 1
ATOM 666 C CA . GLY A 1 81 ? 4.949 14.095 -3.333 1.00 92.62 81 GLY A CA 1
ATOM 667 C C . GLY A 1 81 ? 6.085 13.260 -2.736 1.00 92.62 81 GLY A C 1
ATOM 668 O O . GLY A 1 81 ? 6.018 12.844 -1.586 1.00 92.62 81 GLY A O 1
ATOM 669 N N . ALA A 1 82 ? 7.170 13.074 -3.493 1.00 90.56 82 ALA A N 1
ATOM 670 C CA . ALA A 1 82 ? 8.370 12.377 -3.010 1.00 90.56 82 ALA A CA 1
ATOM 671 C C . ALA A 1 82 ? 9.144 13.158 -1.926 1.00 90.56 82 ALA A C 1
ATOM 673 O O . ALA A 1 82 ? 10.036 12.613 -1.281 1.00 90.56 82 ALA A O 1
ATOM 674 N N . LYS A 1 83 ? 8.845 14.452 -1.758 1.00 94.38 83 LYS A N 1
ATOM 675 C CA . LYS A 1 83 ? 9.468 15.310 -0.747 1.00 94.38 83 LYS A CA 1
ATOM 676 C C . LYS A 1 83 ? 8.686 15.240 0.557 1.00 94.38 83 LYS A C 1
ATOM 678 O O . LYS A 1 83 ? 7.458 15.203 0.544 1.00 94.38 83 LYS A O 1
ATOM 683 N N . TYR A 1 84 ? 9.414 15.317 1.665 1.00 92.06 84 TYR A N 1
ATOM 684 C CA . TYR A 1 84 ? 8.817 15.465 2.985 1.00 92.06 84 TYR A CA 1
ATOM 685 C C . TYR A 1 84 ? 7.939 16.717 3.041 1.00 92.06 84 TYR A C 1
ATOM 687 O O . TYR A 1 84 ? 8.327 17.788 2.569 1.00 92.06 84 TYR A O 1
ATOM 695 N N . PHE A 1 85 ? 6.765 16.567 3.641 1.00 93.56 85 PHE A N 1
ATOM 696 C CA . PHE A 1 85 ? 5.851 17.653 3.960 1.00 93.56 85 PHE A CA 1
ATOM 697 C C . PHE A 1 85 ? 5.367 17.475 5.397 1.00 93.56 85 PHE A C 1
ATOM 699 O O . PHE A 1 85 ? 5.390 16.368 5.934 1.00 93.56 85 PHE A O 1
ATOM 706 N N . GLN A 1 86 ? 4.957 18.572 6.024 1.00 93.50 86 GLN A N 1
ATOM 707 C CA . GLN A 1 86 ? 4.402 18.561 7.371 1.00 93.50 86 GLN A CA 1
ATOM 708 C C . GLN A 1 86 ? 2.924 18.920 7.298 1.00 93.50 86 GLN A C 1
ATOM 710 O O . GLN A 1 86 ? 2.531 19.848 6.589 1.00 93.50 86 GLN A O 1
ATOM 715 N N . MET A 1 87 ? 2.111 18.171 8.033 1.00 93.62 87 MET A N 1
ATOM 716 C CA . MET A 1 87 ? 0.722 18.520 8.294 1.00 93.62 87 MET A CA 1
ATOM 717 C C . MET A 1 87 ? 0.641 19.265 9.624 1.00 93.62 87 MET A C 1
ATOM 719 O O . MET A 1 87 ? 1.516 19.134 10.476 1.00 93.62 87 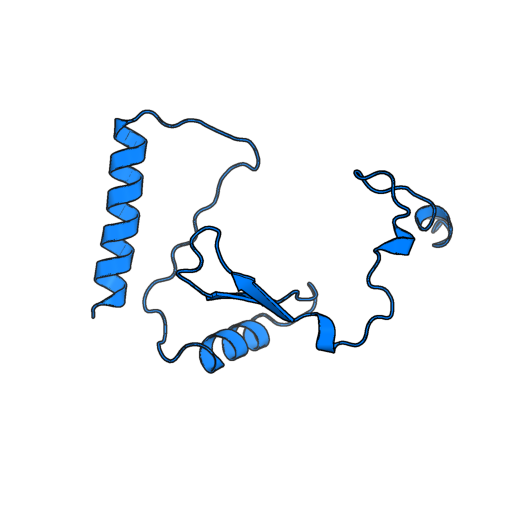MET A O 1
ATOM 723 N N . ASN A 1 88 ? -0.414 20.057 9.811 1.00 97.00 88 ASN A N 1
ATOM 724 C CA . ASN A 1 88 ? -0.732 20.514 11.159 1.00 97.00 88 ASN A CA 1
ATOM 725 C C . ASN A 1 88 ? -1.282 19.337 11.985 1.00 97.00 88 ASN A C 1
ATOM 727 O O . ASN A 1 88 ? -1.881 18.412 11.434 1.00 97.00 88 ASN A O 1
ATOM 731 N N . GLU A 1 89 ? -1.110 19.406 13.305 1.00 97.25 89 GLU A N 1
ATOM 732 C CA . GLU A 1 89 ? -1.434 18.313 14.234 1.00 97.25 89 GLU A CA 1
ATOM 733 C C . GLU A 1 89 ? -2.891 17.842 14.117 1.00 97.25 89 GLU A C 1
ATOM 735 O O . GLU A 1 89 ? -3.179 16.644 14.105 1.00 97.25 89 GLU A O 1
ATOM 740 N N . ARG A 1 90 ? -3.832 18.786 13.972 1.00 97.25 90 ARG A N 1
ATOM 741 C CA . ARG A 1 90 ? -5.253 18.457 13.815 1.00 97.25 90 ARG A CA 1
ATOM 742 C C . ARG A 1 90 ? -5.492 17.656 12.538 1.00 97.25 90 ARG A C 1
ATOM 744 O O . ARG A 1 90 ? -6.196 16.656 12.581 1.00 97.25 90 ARG A O 1
ATOM 751 N N . LEU A 1 91 ? -4.935 18.092 11.413 1.00 96.69 91 LEU A N 1
ATOM 752 C CA . LEU A 1 91 ? -5.125 17.432 10.125 1.00 96.69 91 LEU A CA 1
ATOM 753 C C . LEU A 1 91 ? -4.504 16.035 10.118 1.00 96.69 91 LEU A C 1
ATOM 755 O O . LEU A 1 91 ? -5.146 15.097 9.659 1.00 96.69 91 LEU A O 1
ATOM 759 N N . GLU A 1 92 ? -3.298 15.889 10.665 1.00 96.31 92 GLU A N 1
ATOM 760 C CA . GLU A 1 92 ? -2.625 14.594 10.787 1.00 96.31 92 GLU A CA 1
ATOM 761 C C . GLU A 1 92 ? -3.466 13.602 11.600 1.00 96.31 92 GLU A C 1
ATOM 763 O O . GLU A 1 92 ? -3.720 12.483 11.151 1.00 96.31 92 GLU A O 1
ATOM 768 N N . LYS A 1 93 ? -3.977 14.036 12.758 1.00 97.31 93 LYS A N 1
ATOM 769 C CA . LYS A 1 93 ? -4.813 13.203 13.629 1.00 97.31 93 LYS A CA 1
ATOM 770 C C . LYS A 1 93 ? -6.095 12.744 12.939 1.00 97.31 93 LYS A C 1
ATOM 772 O O . LYS A 1 93 ? -6.453 11.569 13.015 1.00 97.31 93 LYS A O 1
ATOM 777 N N . GLU A 1 94 ? -6.793 13.663 12.280 1.00 97.81 94 GLU A N 1
ATOM 778 C CA . GLU A 1 94 ? -8.057 13.364 11.605 1.00 97.81 94 GLU A CA 1
ATOM 779 C C . GLU A 1 94 ? -7.838 12.465 10.379 1.00 97.81 94 GLU A C 1
ATOM 781 O O . GLU A 1 94 ? -8.609 11.530 10.160 1.00 97.81 94 GLU A O 1
ATOM 786 N N . PHE A 1 95 ? -6.752 12.687 9.630 1.00 96.00 95 PHE A N 1
ATOM 787 C CA . PHE A 1 95 ? -6.360 11.842 8.504 1.00 96.00 95 PHE A CA 1
ATOM 788 C C . PHE A 1 95 ? -6.050 10.410 8.955 1.00 96.00 95 PHE A C 1
ATOM 790 O O . PHE A 1 95 ? -6.640 9.459 8.442 1.00 96.00 95 PHE A O 1
ATOM 797 N N . MET A 1 96 ? -5.184 10.250 9.962 1.00 96.44 96 MET A N 1
ATOM 798 C CA . MET A 1 96 ? -4.814 8.934 10.489 1.00 96.44 96 MET A CA 1
ATOM 799 C C . MET A 1 96 ? -6.026 8.186 11.051 1.00 96.44 96 MET A C 1
ATOM 801 O O . MET A 1 96 ? -6.201 7.004 10.752 1.00 96.44 96 MET A O 1
ATOM 805 N N . ARG A 1 97 ? -6.900 8.871 11.808 1.00 97.38 97 ARG A N 1
ATOM 806 C CA . ARG A 1 97 ? -8.132 8.267 12.336 1.00 97.38 97 ARG A CA 1
ATOM 807 C C . ARG A 1 97 ? -9.023 7.744 11.209 1.00 97.38 97 ARG A C 1
ATOM 809 O O . ARG A 1 97 ? -9.422 6.585 11.250 1.00 97.38 97 ARG A O 1
ATOM 816 N N . GLY A 1 98 ? -9.283 8.565 10.191 1.00 96.44 98 GLY A N 1
ATOM 817 C CA . GLY A 1 98 ? -10.164 8.192 9.082 1.00 96.44 98 GLY A CA 1
ATOM 818 C C . GLY A 1 98 ? -9.669 6.978 8.292 1.00 96.44 98 GLY A C 1
ATOM 819 O O . GLY A 1 98 ? -10.458 6.089 7.977 1.00 96.44 98 GLY A O 1
ATOM 820 N N . ILE A 1 99 ? -8.362 6.898 8.011 1.00 96.56 99 ILE A N 1
ATOM 821 C CA . ILE A 1 99 ? -7.778 5.756 7.287 1.00 96.56 99 ILE A CA 1
ATOM 822 C C . ILE A 1 99 ? -7.884 4.466 8.107 1.00 96.56 99 ILE A C 1
ATOM 824 O O . ILE A 1 99 ? -8.283 3.428 7.572 1.00 96.56 99 ILE A O 1
ATOM 828 N N . VAL A 1 100 ? -7.561 4.525 9.402 1.00 95.62 100 VAL A N 1
ATOM 829 C CA . VAL A 1 100 ? -7.626 3.353 10.287 1.00 95.62 100 VAL A CA 1
ATOM 830 C C . VAL A 1 100 ? -9.067 2.873 10.457 1.00 95.62 100 VAL A C 1
ATOM 832 O O . VAL A 1 100 ? -9.321 1.674 10.347 1.00 95.62 100 VAL A O 1
ATOM 835 N N . GLU A 1 101 ? -10.020 3.782 10.676 1.00 96.12 101 GLU A N 1
ATOM 836 C CA . GLU A 1 101 ? -11.441 3.439 10.811 1.00 96.12 101 GLU A CA 1
ATOM 837 C C . GLU A 1 101 ? -11.992 2.801 9.531 1.00 96.12 101 GLU A C 1
ATOM 839 O O . GLU A 1 101 ? -12.594 1.728 9.594 1.00 96.12 101 GLU A O 1
ATOM 844 N N . ALA A 1 102 ? -11.728 3.397 8.364 1.00 94.56 102 ALA A N 1
ATOM 845 C CA . ALA A 1 102 ? -12.180 2.860 7.083 1.00 94.56 102 ALA A CA 1
ATOM 846 C C . ALA A 1 102 ? -11.620 1.452 6.813 1.00 94.56 102 ALA A C 1
ATOM 848 O O . ALA A 1 102 ? -12.370 0.555 6.423 1.00 94.56 102 ALA A O 1
ATOM 849 N N . ALA A 1 103 ? -10.323 1.236 7.059 1.00 93.25 103 AL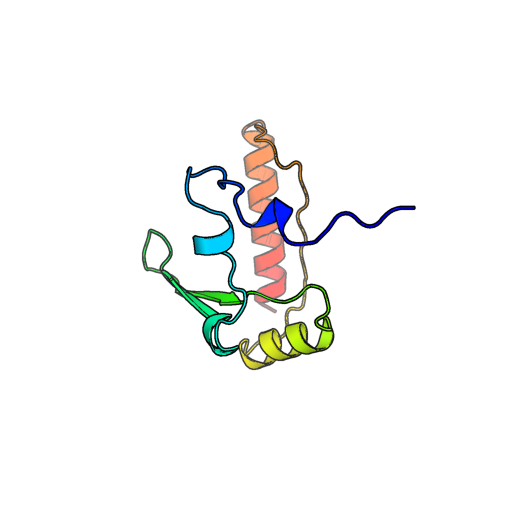A A N 1
ATOM 850 C CA . ALA A 1 103 ? -9.690 -0.071 6.882 1.00 93.25 103 ALA A CA 1
ATOM 851 C C . ALA A 1 103 ? -10.234 -1.118 7.869 1.00 93.25 103 ALA A C 1
ATOM 853 O O . ALA A 1 103 ? -10.495 -2.255 7.480 1.00 93.25 103 ALA A O 1
ATOM 854 N N . THR A 1 104 ? -10.455 -0.727 9.127 1.00 92.44 104 THR A N 1
ATOM 855 C CA . THR A 1 104 ? -10.984 -1.614 10.175 1.00 92.44 104 THR A CA 1
ATOM 856 C C . THR A 1 104 ? -12.414 -2.049 9.862 1.00 92.44 104 THR A C 1
ATOM 858 O O . THR A 1 104 ? -12.731 -3.234 9.935 1.00 92.44 104 THR A O 1
ATOM 861 N N . ILE A 1 105 ? -13.275 -1.109 9.461 1.00 93.94 105 ILE A N 1
ATOM 862 C CA . ILE A 1 105 ? -14.663 -1.407 9.087 1.00 93.94 105 ILE A CA 1
ATOM 863 C C . ILE A 1 105 ? -14.701 -2.309 7.851 1.00 93.94 105 ILE A C 1
ATOM 865 O O . ILE A 1 105 ? -15.463 -3.269 7.821 1.00 93.94 105 ILE A O 1
ATOM 869 N N . ALA A 1 106 ? -13.869 -2.043 6.842 1.00 90.94 106 ALA A N 1
ATOM 870 C CA . ALA A 1 106 ? -13.848 -2.845 5.623 1.00 90.94 106 ALA A CA 1
ATOM 871 C C . ALA A 1 106 ? -13.273 -4.262 5.817 1.00 90.94 106 ALA A C 1
ATOM 873 O O . ALA A 1 106 ? -13.602 -5.149 5.030 1.00 90.94 106 ALA A O 1
ATOM 874 N N . GLY A 1 107 ? -12.407 -4.464 6.818 1.00 83.94 107 GLY A N 1
ATOM 875 C CA . GLY A 1 107 ? -11.762 -5.749 7.111 1.00 83.94 107 GLY A CA 1
ATOM 876 C C . GLY A 1 107 ? -12.511 -6.652 8.099 1.00 83.94 107 GLY A C 1
ATOM 877 O O . GLY A 1 107 ? -12.307 -7.860 8.070 1.00 83.94 107 GLY A O 1
ATOM 878 N N . ASN A 1 108 ? -13.375 -6.094 8.955 1.00 72.31 108 ASN A N 1
ATOM 879 C CA . ASN A 1 108 ? -14.087 -6.840 10.007 1.00 72.31 108 ASN A CA 1
ATOM 880 C C . ASN A 1 108 ? -15.472 -7.378 9.591 1.00 72.31 108 ASN A C 1
ATOM 882 O O . ASN A 1 108 ? -16.180 -7.935 10.432 1.00 72.31 108 ASN A O 1
ATOM 886 N N . VAL A 1 109 ? -15.877 -7.198 8.330 1.00 51.28 109 VAL A N 1
ATOM 887 C CA . VAL A 1 109 ? -17.167 -7.655 7.774 1.00 51.28 109 VAL A CA 1
ATOM 888 C C . VAL A 1 109 ? -16.929 -8.755 6.759 1.00 51.28 109 VAL A C 1
ATOM 890 O O . VAL A 1 109 ? -17.774 -9.669 6.675 1.00 51.28 109 VAL A O 1
#

Organism: NCBI:txid392030

Radius of gyration: 20.61 Å; chains: 1; bounding box: 49×38×51 Å

Secondary structure (DSSP, 8-state):
-PPPPGGGGTTPBPTTSSBGGGT--TT--GGGSEEEEE-TTSS-EEEEE---TTS-HHHHHHHHHHH-SS--S--------SS-----HHHHHHHHHHHHHHHHHHH--

Sequence (109 aa):
EQQLPLEQHQNEKCGYGRLKSSHSYEGQPKSQNFGIFYNQDESRLTKFIRCDLREEAEKLYKLIQDDSSQKSRLIISIYGGAKYFQMNERLEKEFMRGIVEAATIAGNV

pLDDT: mean 76.12, std 17.79, range [37.66, 97.81]

Foldseek 3Di:
DDDDDPPPQQQDADPVRHGPVVPPCVPPPPVVQWDWDQDPVNPDIDIGGDDDPPDDVVVVVVVVCVVDPDDQPDDDDDDDDPDDDDDPPVVVVVVVVVVVVVRCVRPPD

InterPro domains:
  IPR041491 TRPM, SLOG domain [PF1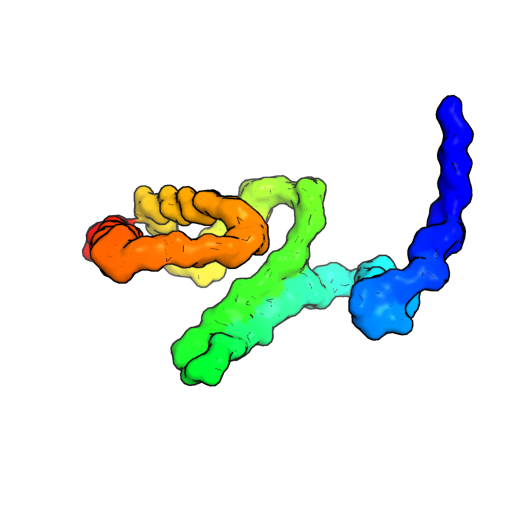8139] (47-105)